Protein AF-A0A929Z3H1-F1 (afdb_monomer_lite)

Sequence (84 aa):
MKKLICALATGLLVSAGAFAQIANVKSAEKIANSEKPDFAEARRLIGEALQNEESKNDPYTWYVAGLIESKAHTAEFARLAVDQ

pLDDT: mean 84.88, std 17.86, range [45.5, 98.62]

Radius of gyration: 17.79 Å; chains: 1; bounding box: 45×26×56 Å

Structure (mmCIF, N/CA/C/O backbone):
data_AF-A0A929Z3H1-F1
#
_entry.id   AF-A0A929Z3H1-F1
#
loop_
_atom_site.group_PDB
_atom_site.id
_atom_site.type_symbol
_atom_site.label_atom_id
_atom_site.label_alt_id
_atom_site.label_comp_id
_atom_site.label_asym_id
_atom_site.label_entity_id
_atom_site.label_seq_id
_atom_site.pdbx_PDB_ins_code
_atom_site.Cartn_x
_atom_site.Cartn_y
_atom_site.Cartn_z
_atom_site.occupancy
_atom_site.B_iso_or_equiv
_atom_site.auth_seq_id
_atom_site.auth_comp_id
_atom_site.auth_asym_id
_atom_site.auth_atom_id
_atom_site.pdbx_PDB_model_num
ATOM 1 N N . MET A 1 1 ? -33.266 -14.984 29.556 1.00 52.62 1 MET A N 1
ATOM 2 C CA . MET A 1 1 ? -31.793 -14.918 29.725 1.00 52.62 1 MET A CA 1
ATOM 3 C C . MET A 1 1 ? -30.992 -15.413 28.516 1.00 52.62 1 MET A C 1
ATOM 5 O O . MET A 1 1 ? 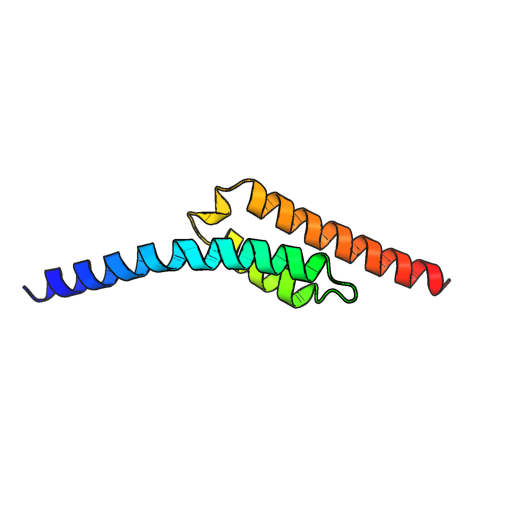-29.950 -14.838 28.249 1.00 52.62 1 MET A O 1
ATOM 9 N N . LYS A 1 2 ? -31.471 -16.387 27.720 1.00 45.50 2 LYS A N 1
ATOM 10 C CA . LYS A 1 2 ? -30.734 -16.883 26.534 1.00 45.50 2 LYS A CA 1
ATOM 11 C C . LYS A 1 2 ? -30.462 -15.807 25.456 1.00 45.50 2 LYS A C 1
ATOM 13 O O . LYS A 1 2 ? -29.405 -15.817 24.845 1.00 45.50 2 LYS A O 1
ATOM 18 N N . LYS A 1 3 ? -31.372 -14.833 25.288 1.00 51.34 3 LYS A N 1
ATOM 19 C CA . LYS A 1 3 ? -31.222 -13.732 24.311 1.00 51.34 3 LYS A CA 1
ATOM 20 C C . LYS A 1 3 ? -30.193 -12.661 24.711 1.00 51.34 3 LYS A C 1
ATOM 22 O O . LYS A 1 3 ? -29.614 -12.038 23.833 1.00 51.34 3 LYS A O 1
ATOM 27 N N . LEU A 1 4 ? -29.954 -12.466 26.014 1.00 56.22 4 LEU A N 1
ATOM 28 C CA . LEU A 1 4 ? -28.933 -11.526 26.504 1.00 56.22 4 LEU A CA 1
ATOM 29 C C . LEU A 1 4 ? -27.518 -12.073 26.287 1.00 56.22 4 LEU A C 1
ATOM 31 O O . LEU A 1 4 ? -26.616 -11.319 25.945 1.00 56.22 4 LEU A O 1
ATOM 35 N N . ILE A 1 5 ? -27.343 -13.387 26.439 1.00 57.34 5 ILE A N 1
ATOM 36 C CA . ILE A 1 5 ? -26.050 -14.056 26.246 1.00 57.34 5 ILE A CA 1
ATOM 37 C C . ILE A 1 5 ? -25.625 -13.980 24.772 1.00 57.34 5 ILE A C 1
ATOM 39 O O . ILE A 1 5 ? -24.469 -13.687 24.485 1.00 57.34 5 ILE A O 1
ATOM 43 N N . CYS A 1 6 ? -26.565 -14.157 23.836 1.00 55.53 6 CYS A N 1
ATOM 44 C CA . CYS A 1 6 ? -26.286 -13.984 22.408 1.00 55.53 6 CYS A CA 1
ATOM 45 C C . CYS A 1 6 ? -25.892 -12.540 22.061 1.00 55.53 6 CYS A C 1
ATOM 47 O O . CYS A 1 6 ? -24.939 -12.356 21.316 1.00 55.53 6 CYS A O 1
ATOM 49 N N . ALA A 1 7 ? -26.566 -11.535 22.635 1.00 57.62 7 ALA A N 1
ATOM 50 C CA . ALA A 1 7 ? -26.264 -10.125 22.375 1.00 57.62 7 ALA A CA 1
ATOM 51 C C . ALA A 1 7 ? -24.882 -9.694 22.913 1.00 57.62 7 ALA A C 1
ATOM 53 O O . ALA A 1 7 ? -24.159 -8.957 22.241 1.00 57.62 7 ALA A O 1
ATOM 54 N N . LEU A 1 8 ? -24.486 -10.196 24.089 1.00 56.19 8 LEU A N 1
ATOM 55 C CA . LEU A 1 8 ? -23.163 -9.953 24.680 1.00 56.19 8 LEU A CA 1
ATOM 56 C C . LEU A 1 8 ? -22.031 -10.646 23.902 1.00 56.19 8 LEU A C 1
ATOM 58 O O . LEU A 1 8 ? -20.967 -10.057 23.726 1.00 56.19 8 LEU A O 1
ATOM 62 N N . ALA A 1 9 ? -22.267 -11.852 23.376 1.00 53.62 9 ALA A N 1
ATOM 63 C CA . ALA A 1 9 ? -21.291 -12.556 22.540 1.00 53.62 9 ALA A CA 1
ATOM 64 C C . ALA A 1 9 ? -21.067 -11.863 21.182 1.00 53.62 9 ALA A C 1
ATOM 66 O O . ALA A 1 9 ? -19.935 -11.791 20.710 1.00 53.62 9 ALA A O 1
ATOM 67 N N . THR A 1 10 ? -22.113 -11.291 20.572 1.00 53.97 10 THR A N 1
ATOM 68 C CA . THR A 1 10 ? -21.978 -10.518 19.324 1.00 53.97 10 THR A CA 1
ATOM 69 C C . THR A 1 10 ? -21.295 -9.163 19.516 1.00 53.97 10 THR A C 1
ATOM 71 O O . THR A 1 10 ? -20.595 -8.720 18.614 1.00 53.97 10 THR A O 1
ATOM 74 N N . GLY A 1 11 ? -21.438 -8.516 20.679 1.00 52.72 11 GLY A N 1
ATOM 75 C CA . GLY A 1 11 ? -20.782 -7.230 20.957 1.00 52.72 11 GLY A CA 1
ATOM 76 C C . GLY A 1 11 ? -19.256 -7.324 21.088 1.00 52.72 11 GLY A C 1
ATOM 77 O O . GLY A 1 11 ? -18.548 -6.411 20.677 1.00 52.72 11 GLY A O 1
ATOM 78 N N . LEU A 1 12 ? -18.741 -8.449 21.597 1.00 50.00 12 LEU A N 1
ATOM 79 C CA . LEU A 1 12 ? -17.298 -8.703 21.744 1.00 50.00 12 LEU A CA 1
ATOM 80 C C . LEU A 1 12 ? -16.596 -9.041 20.417 1.00 50.00 12 LEU A C 1
ATOM 82 O O . LEU A 1 12 ? -15.390 -8.849 20.296 1.00 50.00 12 LEU A O 1
ATOM 86 N N . LEU A 1 13 ? -17.336 -9.518 19.412 1.00 50.66 13 LEU A N 1
ATOM 87 C CA . LEU A 1 13 ? -16.787 -9.813 18.083 1.00 50.66 13 LEU A CA 1
ATOM 88 C C . LEU A 1 13 ? -16.604 -8.551 17.228 1.00 50.66 13 LEU A C 1
ATOM 90 O O . LEU A 1 13 ? -15.731 -8.524 16.366 1.00 50.66 13 LEU A O 1
ATOM 94 N N . VAL A 1 14 ? -17.380 -7.493 17.487 1.00 53.00 14 VAL A N 1
ATOM 95 C CA . VAL A 1 14 ? -17.292 -6.232 16.731 1.00 53.00 14 VAL A CA 1
ATOM 96 C C . VAL A 1 14 ? -16.050 -5.421 17.122 1.00 53.00 14 VAL A C 1
ATOM 98 O O . VAL A 1 14 ? -15.454 -4.778 16.263 1.00 53.00 14 VAL A O 1
ATOM 101 N N . SER A 1 15 ? -15.594 -5.491 18.377 1.00 50.03 15 SER A N 1
ATOM 102 C CA . SER A 1 15 ? -14.421 -4.733 18.843 1.00 50.03 15 SER A CA 1
ATOM 103 C C . SER A 1 15 ? -13.071 -5.415 18.582 1.00 50.03 15 SER A C 1
ATOM 105 O O . SER A 1 15 ? -12.041 -4.748 18.608 1.00 50.03 15 SER A O 1
ATOM 107 N N . ALA A 1 16 ? -13.041 -6.722 18.296 1.00 51.38 16 ALA A N 1
ATOM 108 C CA . ALA A 1 16 ? -11.796 -7.438 17.995 1.00 51.38 16 ALA A CA 1
ATOM 109 C C . ALA A 1 16 ? -11.275 -7.191 16.562 1.00 51.38 16 ALA A C 1
ATOM 111 O O . ALA A 1 16 ? -10.087 -7.372 16.298 1.00 51.38 16 ALA A O 1
ATOM 112 N N . GLY A 1 17 ? -12.139 -6.755 15.636 1.00 54.44 17 GLY A N 1
ATOM 113 C CA . GLY A 1 17 ? -11.758 -6.448 14.250 1.00 54.44 17 GLY A CA 1
ATOM 114 C C . GLY A 1 17 ? -10.970 -5.142 14.087 1.00 54.44 17 GLY A C 1
ATOM 115 O O . GLY A 1 17 ? -10.245 -4.995 13.107 1.00 54.44 17 GLY A O 1
ATOM 116 N N . ALA A 1 18 ? -11.075 -4.238 15.063 1.00 55.88 18 ALA A N 1
ATOM 117 C CA . ALA A 1 18 ? -10.447 -2.917 15.105 1.00 55.88 18 ALA A CA 1
ATOM 118 C C . ALA A 1 18 ? -8.926 -2.953 14.870 1.00 55.88 18 ALA A C 1
ATOM 120 O O . ALA A 1 18 ? -8.383 -2.421 13.901 1.00 55.88 18 ALA A O 1
ATOM 121 N N . PHE A 1 19 ? -8.223 -3.685 15.734 1.00 62.34 19 PHE A N 1
ATOM 122 C CA . PHE A 1 19 ? -6.761 -3.741 15.736 1.00 62.34 19 PHE A CA 1
ATOM 123 C C . PHE A 1 19 ? -6.186 -4.582 14.592 1.00 62.34 19 PHE A C 1
ATOM 125 O O . PHE A 1 19 ? -5.064 -4.336 14.146 1.00 62.34 19 PHE A O 1
ATOM 132 N N . ALA A 1 20 ? -6.950 -5.560 14.100 1.00 76.38 20 ALA A N 1
ATOM 133 C CA . ALA A 1 20 ? -6.526 -6.424 13.006 1.00 76.38 20 ALA A CA 1
ATOM 134 C C . ALA A 1 20 ? -6.424 -5.649 11.685 1.00 76.38 20 ALA A C 1
ATOM 136 O O . ALA A 1 20 ? -5.462 -5.823 10.940 1.00 76.38 20 ALA A O 1
ATOM 137 N N . GLN A 1 21 ? -7.367 -4.744 11.411 1.00 85.12 21 GLN A N 1
ATOM 138 C CA . GLN A 1 21 ? -7.392 -4.045 10.126 1.00 85.12 21 GLN A CA 1
ATOM 139 C C . GLN A 1 21 ? -6.348 -2.931 10.041 1.00 85.12 21 GLN A C 1
ATOM 141 O O . GLN A 1 21 ? -5.689 -2.799 9.014 1.00 85.12 21 GLN A O 1
ATOM 146 N N . ILE A 1 22 ? -6.063 -2.224 11.139 1.00 87.56 22 ILE A N 1
ATOM 147 C CA . ILE A 1 22 ? -4.920 -1.294 11.198 1.00 87.56 22 ILE A CA 1
ATOM 148 C C . ILE A 1 22 ? -3.586 -2.032 10.968 1.00 87.56 22 ILE A C 1
ATOM 150 O O . ILE A 1 22 ? -2.679 -1.506 10.315 1.00 87.56 22 ILE A O 1
ATOM 154 N N . ALA A 1 23 ? -3.450 -3.268 11.461 1.00 91.56 23 ALA A N 1
ATOM 155 C CA . ALA A 1 23 ? -2.280 -4.102 11.182 1.00 91.56 23 ALA A CA 1
ATOM 156 C C . ALA A 1 23 ? -2.215 -4.542 9.708 1.00 91.56 23 ALA A C 1
ATOM 158 O O . ALA A 1 23 ? -1.121 -4.575 9.137 1.00 91.56 23 ALA A O 1
ATOM 159 N N . ASN A 1 24 ? -3.363 -4.806 9.076 1.00 94.69 24 ASN A N 1
ATOM 160 C CA . ASN A 1 24 ? -3.448 -5.093 7.645 1.00 94.69 24 ASN A CA 1
ATOM 161 C C . ASN A 1 24 ? -3.012 -3.892 6.795 1.00 94.69 24 ASN A C 1
ATOM 163 O O . ASN A 1 24 ? -2.235 -4.089 5.865 1.00 94.69 24 ASN A O 1
ATOM 167 N N . VAL A 1 25 ? -3.399 -2.656 7.149 1.00 97.12 25 VAL A N 1
ATOM 168 C CA . VAL A 1 25 ? -2.939 -1.432 6.455 1.00 97.12 25 VAL A CA 1
ATOM 169 C C . VAL A 1 25 ? -1.412 -1.334 6.469 1.00 97.12 25 VAL A C 1
ATOM 171 O O . VAL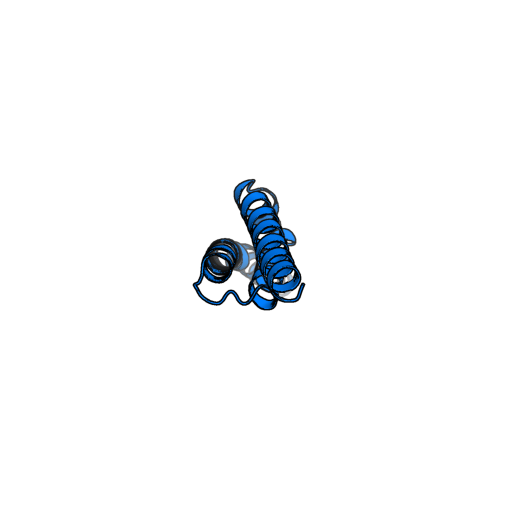 A 1 25 ? -0.781 -1.205 5.420 1.00 97.12 25 VAL A O 1
ATOM 174 N N . LYS A 1 26 ? -0.795 -1.471 7.647 1.00 97.19 26 LYS A N 1
ATOM 175 C CA . LYS A 1 26 ? 0.671 -1.408 7.791 1.00 97.19 26 LYS A CA 1
ATOM 176 C C . LYS A 1 26 ? 1.377 -2.563 7.080 1.00 97.19 26 LYS A C 1
ATOM 178 O O . LYS A 1 26 ? 2.450 -2.385 6.507 1.00 97.19 26 LYS A O 1
ATOM 183 N N . SER A 1 27 ? 0.785 -3.754 7.109 1.00 97.62 27 SER A N 1
ATOM 184 C CA . SER A 1 27 ? 1.326 -4.924 6.413 1.00 97.62 27 SER A CA 1
ATOM 185 C C . SER A 1 27 ? 1.274 -4.738 4.897 1.00 97.62 27 SER A C 1
ATOM 187 O O . SER A 1 27 ? 2.271 -4.996 4.226 1.00 97.62 27 SER A O 1
ATOM 189 N N . ALA A 1 28 ? 0.166 -4.215 4.369 1.00 98.19 28 ALA A N 1
ATOM 190 C CA . ALA A 1 28 ? 0.009 -3.908 2.953 1.00 98.19 28 ALA A CA 1
ATOM 191 C C . ALA A 1 28 ? 1.036 -2.86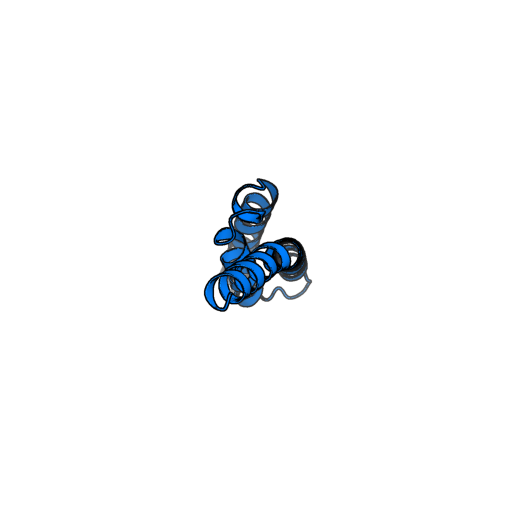6 2.481 1.00 98.19 28 ALA A C 1
ATOM 193 O O . ALA A 1 28 ? 1.710 -3.077 1.471 1.00 98.19 28 ALA A O 1
ATOM 194 N N . GLU A 1 29 ? 1.235 -1.789 3.250 1.00 98.50 29 GLU A N 1
ATOM 195 C CA . GLU A 1 29 ? 2.273 -0.788 2.976 1.00 98.50 29 GLU A CA 1
ATOM 196 C C . GLU A 1 29 ? 3.678 -1.409 2.969 1.00 98.50 29 GLU A C 1
ATOM 198 O O . GLU A 1 29 ? 4.477 -1.152 2.063 1.00 98.50 29 GLU A O 1
ATOM 203 N N . LYS A 1 30 ? 3.994 -2.248 3.962 1.00 98.44 30 LYS A N 1
ATOM 204 C CA . LYS A 1 30 ? 5.298 -2.914 4.058 1.00 98.44 30 LYS A CA 1
ATOM 205 C C . LYS A 1 30 ? 5.559 -3.826 2.860 1.00 98.44 30 LYS A C 1
ATOM 207 O O . LYS A 1 30 ? 6.662 -3.804 2.318 1.00 98.44 30 LYS A O 1
ATOM 212 N N . ILE A 1 31 ? 4.567 -4.612 2.441 1.00 98.31 31 ILE A N 1
ATOM 213 C CA . ILE A 1 31 ? 4.678 -5.496 1.272 1.00 98.31 31 ILE A CA 1
ATOM 214 C C . ILE A 1 31 ? 4.920 -4.663 0.011 1.00 98.31 31 ILE A C 1
ATOM 216 O O . ILE A 1 31 ? 5.853 -4.953 -0.740 1.00 98.31 31 ILE A O 1
ATOM 220 N N . ALA A 1 32 ? 4.154 -3.585 -0.178 1.00 97.94 32 ALA A N 1
ATOM 221 C CA . ALA A 1 32 ? 4.305 -2.685 -1.319 1.00 97.94 32 ALA A CA 1
ATOM 222 C C . ALA A 1 32 ? 5.684 -2.005 -1.375 1.00 97.94 32 ALA A C 1
ATOM 224 O O . ALA A 1 32 ? 6.189 -1.721 -2.458 1.00 97.94 32 ALA A O 1
ATOM 225 N N . ASN A 1 33 ? 6.308 -1.744 -0.223 1.00 97.88 33 ASN A N 1
ATOM 226 C CA . ASN A 1 33 ? 7.641 -1.143 -0.123 1.00 97.88 33 ASN A CA 1
ATOM 227 C C . ASN A 1 33 ? 8.802 -2.152 -0.109 1.00 97.88 33 ASN A C 1
ATOM 229 O O . ASN A 1 33 ? 9.953 -1.734 -0.003 1.00 97.88 33 ASN A O 1
ATOM 233 N N . SER A 1 34 ? 8.533 -3.455 -0.190 1.00 97.44 34 SER A N 1
ATOM 234 C CA . SER A 1 34 ? 9.593 -4.467 -0.193 1.00 97.44 34 SER A CA 1
ATOM 235 C C . SER A 1 34 ? 10.395 -4.470 -1.503 1.00 97.44 34 SER A C 1
ATOM 237 O O . SER A 1 34 ? 9.966 -3.928 -2.517 1.00 97.44 34 SER A O 1
ATOM 239 N N . GLU A 1 35 ? 11.575 -5.096 -1.497 1.00 94.88 35 GLU A N 1
ATOM 240 C CA . GLU A 1 35 ? 12.425 -5.198 -2.696 1.00 94.88 35 GLU A CA 1
ATOM 241 C C . GLU A 1 35 ? 11.769 -5.999 -3.830 1.00 94.88 35 GLU A C 1
ATOM 243 O O . GLU A 1 35 ? 12.021 -5.748 -5.007 1.00 94.88 35 GLU A O 1
ATOM 248 N N . LYS A 1 36 ? 10.919 -6.969 -3.475 1.00 94.81 36 LYS A N 1
ATOM 249 C CA . LYS A 1 36 ? 10.124 -7.779 -4.404 1.00 94.81 36 LYS A CA 1
ATOM 250 C C . LYS A 1 36 ? 8.667 -7.770 -3.938 1.00 94.81 36 LYS A C 1
ATOM 252 O O . LYS A 1 36 ? 8.252 -8.711 -3.261 1.00 94.81 36 LYS A O 1
ATOM 257 N N . PRO A 1 37 ? 7.912 -6.705 -4.252 1.00 96.31 37 PRO A N 1
ATOM 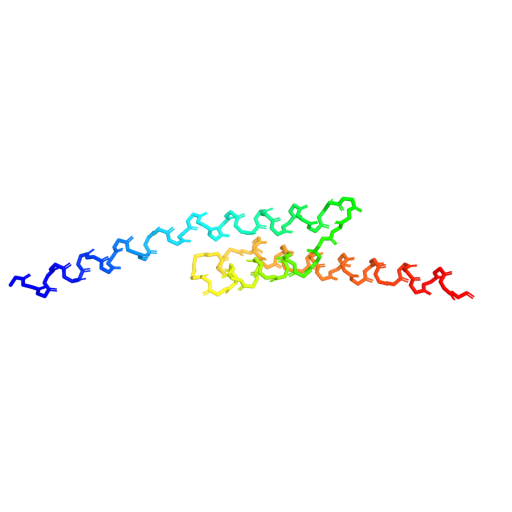258 C CA . PRO A 1 37 ? 6.551 -6.553 -3.763 1.00 96.31 37 PRO A CA 1
ATOM 259 C C . PRO A 1 37 ? 5.620 -7.647 -4.276 1.00 96.31 37 PRO A C 1
ATOM 261 O O . PRO A 1 37 ? 5.525 -7.878 -5.481 1.00 96.31 37 PRO A O 1
ATOM 264 N N . ASP A 1 38 ? 4.861 -8.251 -3.363 1.00 98.06 38 ASP A N 1
ATOM 265 C CA . ASP A 1 38 ? 3.662 -9.012 -3.707 1.00 98.06 38 ASP A CA 1
ATOM 266 C C . ASP A 1 38 ? 2.456 -8.065 -3.712 1.00 98.06 38 ASP A C 1
ATOM 268 O O . ASP A 1 38 ? 1.746 -7.884 -2.718 1.00 98.06 38 ASP A O 1
ATOM 272 N N . PHE A 1 39 ? 2.244 -7.398 -4.847 1.00 98.06 39 PHE A N 1
ATOM 273 C CA . PHE A 1 39 ? 1.137 -6.453 -4.980 1.00 98.06 39 PHE A CA 1
ATOM 274 C C . PHE A 1 39 ? -0.240 -7.126 -4.897 1.00 98.06 39 PHE A C 1
ATOM 276 O O . PHE A 1 39 ? -1.214 -6.445 -4.582 1.00 98.06 39 PHE A O 1
ATOM 283 N N . ALA A 1 40 ? -0.354 -8.433 -5.157 1.00 98.25 40 ALA A N 1
ATOM 284 C CA . ALA A 1 40 ? -1.626 -9.139 -5.028 1.00 98.25 40 ALA A CA 1
ATOM 285 C C . ALA A 1 40 ? -2.017 -9.278 -3.552 1.00 98.25 40 ALA A C 1
ATOM 287 O O . ALA A 1 40 ? -3.140 -8.937 -3.176 1.00 98.25 40 ALA A O 1
ATOM 288 N N . GLU A 1 41 ? -1.070 -9.681 -2.705 1.00 97.88 41 GLU A N 1
ATOM 289 C CA . GLU A 1 41 ? -1.305 -9.779 -1.265 1.00 97.88 41 GLU A CA 1
ATOM 290 C C . GLU A 1 41 ? -1.505 -8.400 -0.621 1.00 97.88 41 GLU A C 1
ATOM 292 O O . GLU A 1 41 ? -2.413 -8.221 0.195 1.00 97.88 41 GLU A O 1
ATOM 297 N N . ALA A 1 42 ? -0.736 -7.385 -1.038 1.00 98.31 42 ALA A N 1
ATOM 298 C CA . ALA A 1 42 ? -0.944 -6.014 -0.569 1.00 98.31 42 ALA A CA 1
ATOM 299 C C . ALA A 1 42 ? -2.361 -5.499 -0.898 1.00 98.31 42 ALA A C 1
ATOM 301 O O . ALA A 1 42 ? -3.017 -4.916 -0.032 1.00 98.31 42 ALA A O 1
ATOM 302 N N . ARG A 1 43 ? -2.866 -5.767 -2.114 1.00 98.44 43 ARG A N 1
ATOM 303 C CA . ARG A 1 43 ? -4.243 -5.430 -2.525 1.00 98.44 43 ARG A CA 1
ATOM 304 C C . ARG A 1 43 ? -5.297 -6.176 -1.714 1.00 98.44 43 ARG A C 1
ATOM 306 O O . ARG A 1 43 ? -6.306 -5.578 -1.345 1.00 98.44 43 ARG A O 1
ATOM 313 N N . ARG A 1 44 ? -5.074 -7.460 -1.413 1.00 98.12 44 ARG A N 1
ATOM 314 C CA . ARG A 1 44 ? -5.993 -8.249 -0.581 1.00 98.12 44 ARG A CA 1
ATOM 315 C C . ARG A 1 44 ? -6.128 -7.634 0.813 1.00 98.12 44 ARG A C 1
ATOM 317 O O . ARG A 1 44 ? -7.240 -7.344 1.246 1.00 98.12 44 ARG A O 1
ATOM 324 N N . LEU A 1 45 ? -5.000 -7.376 1.477 1.00 97.19 45 LEU A N 1
ATOM 325 C CA . LEU A 1 45 ? -4.964 -6.822 2.833 1.00 97.19 45 LEU A CA 1
ATOM 326 C C . LEU A 1 45 ? -5.577 -5.419 2.911 1.00 97.19 45 LEU A C 1
ATOM 328 O O . LEU A 1 45 ? -6.380 -5.152 3.806 1.00 97.19 45 LEU A O 1
ATOM 332 N N . ILE A 1 46 ? -5.235 -4.524 1.976 1.00 97.81 46 ILE A N 1
ATOM 333 C CA . ILE A 1 46 ? -5.809 -3.172 1.978 1.00 97.81 46 ILE A CA 1
ATOM 334 C C . ILE A 1 46 ? -7.298 -3.188 1.610 1.00 97.81 46 ILE A C 1
ATOM 336 O O . ILE A 1 46 ? -8.068 -2.401 2.151 1.00 97.81 46 ILE A O 1
ATOM 340 N N . GLY A 1 47 ? -7.727 -4.117 0.749 1.00 96.38 47 GLY A N 1
ATOM 341 C CA . GLY A 1 47 ? -9.132 -4.312 0.402 1.00 96.38 47 GLY A CA 1
ATOM 342 C C . GLY A 1 47 ? -9.982 -4.734 1.602 1.00 96.38 47 GLY A C 1
ATOM 343 O O . GLY A 1 47 ? -11.076 -4.206 1.788 1.00 96.38 47 GLY A O 1
ATOM 344 N N . GLU A 1 48 ? -9.465 -5.626 2.451 1.00 94.06 48 GLU A N 1
ATOM 345 C CA . GLU A 1 48 ? -10.114 -6.003 3.716 1.00 94.06 48 GLU A CA 1
ATOM 346 C C . GLU A 1 48 ? -10.202 -4.814 4.683 1.00 94.06 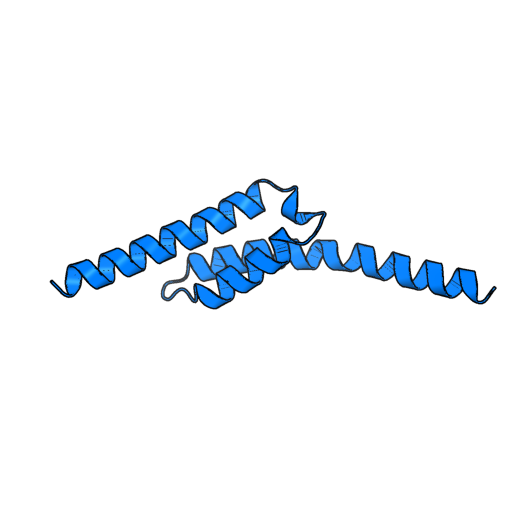48 GLU A C 1
ATOM 348 O O . GLU A 1 48 ? -11.262 -4.564 5.264 1.00 94.06 48 GLU A O 1
ATOM 353 N N . ALA A 1 49 ? -9.131 -4.021 4.795 1.00 95.06 49 ALA A N 1
ATOM 354 C CA . ALA A 1 49 ? -9.117 -2.830 5.641 1.00 95.06 49 ALA A CA 1
ATOM 355 C C . ALA A 1 49 ? -10.090 -1.739 5.149 1.00 95.06 49 ALA A C 1
ATOM 357 O O . ALA A 1 49 ? -10.722 -1.057 5.954 1.00 95.06 49 ALA A O 1
ATOM 358 N N . LEU A 1 50 ? -10.281 -1.587 3.840 1.00 95.19 50 LEU A N 1
ATOM 359 C CA . LEU A 1 50 ? -11.225 -0.615 3.275 1.00 95.19 50 LEU A CA 1
ATOM 360 C C . LEU A 1 50 ? -12.702 -0.991 3.488 1.00 95.19 50 LEU A C 1
ATOM 362 O O . LEU A 1 50 ? -13.572 -0.126 3.391 1.00 95.19 50 LEU A O 1
ATOM 366 N N . GLN A 1 51 ? -13.004 -2.255 3.793 1.00 92.25 51 GLN A N 1
ATOM 367 C CA . GLN A 1 51 ? -14.368 -2.707 4.103 1.00 92.25 51 GLN A CA 1
ATOM 368 C C . GLN A 1 51 ? -14.721 -2.581 5.591 1.00 92.25 51 GLN A C 1
ATOM 370 O O . GLN A 1 51 ? -15.888 -2.699 5.964 1.00 92.25 51 GLN A O 1
ATOM 375 N N . ASN A 1 52 ? -13.735 -2.339 6.452 1.00 89.31 52 ASN A N 1
ATOM 376 C CA . ASN A 1 52 ? -13.938 -2.215 7.887 1.00 89.31 52 ASN A CA 1
ATOM 377 C C . ASN A 1 52 ? -14.272 -0.767 8.287 1.00 89.31 52 ASN A C 1
ATOM 379 O O . ASN A 1 52 ? -13.591 0.167 7.876 1.00 89.31 52 ASN A O 1
ATOM 383 N N . GLU A 1 53 ? -15.312 -0.583 9.111 1.00 86.75 53 GLU A N 1
ATOM 384 C CA . GLU A 1 53 ? -15.815 0.736 9.539 1.00 86.75 53 GLU A CA 1
ATOM 385 C C . GLU A 1 53 ? -14.766 1.623 10.225 1.00 86.75 53 GLU A C 1
ATOM 387 O O . GLU A 1 53 ? -14.849 2.844 10.138 1.00 86.75 53 GLU A O 1
ATOM 392 N N . GLU A 1 54 ? -13.778 1.045 10.901 1.00 82.31 54 GLU A N 1
ATOM 393 C CA . GLU A 1 54 ? -12.755 1.808 11.612 1.00 82.31 54 GLU A CA 1
ATOM 394 C C . GLU A 1 54 ? -11.641 2.258 10.669 1.00 82.31 54 GLU A C 1
ATOM 396 O O . GLU A 1 54 ? -11.360 3.452 10.568 1.00 82.31 54 GLU A O 1
ATOM 401 N N . SER A 1 55 ? -11.052 1.331 9.912 1.00 90.62 55 SER A N 1
ATOM 402 C CA . SER A 1 55 ? -9.943 1.661 9.013 1.00 90.62 55 SER A CA 1
ATOM 403 C C . SER A 1 55 ? -10.385 2.404 7.755 1.00 90.62 55 SER A C 1
ATOM 405 O O . SER A 1 55 ? -9.621 3.225 7.255 1.00 90.62 55 SER A O 1
ATOM 407 N N . LYS A 1 56 ? -11.608 2.207 7.243 1.00 91.06 56 LYS A N 1
ATOM 408 C CA . LYS A 1 56 ? -12.077 2.931 6.043 1.00 91.06 56 LYS A CA 1
ATOM 409 C C . LYS A 1 56 ? -12.222 4.442 6.261 1.00 91.06 56 LYS A C 1
ATOM 411 O O . LYS A 1 56 ? -12.185 5.202 5.295 1.00 91.06 56 LYS A O 1
ATOM 416 N N . ASN A 1 57 ? -12.428 4.855 7.513 1.00 91.25 57 ASN A N 1
ATOM 417 C CA . ASN A 1 57 ? -12.575 6.255 7.906 1.00 91.25 57 ASN A CA 1
ATOM 418 C C . ASN A 1 57 ? -11.220 6.916 8.215 1.00 91.25 57 ASN A C 1
ATOM 420 O O . ASN A 1 57 ? -11.168 8.131 8.396 1.00 91.25 57 ASN A O 1
ATOM 424 N N . ASP A 1 58 ? -10.131 6.141 8.246 1.00 93.12 58 ASP A N 1
ATOM 425 C CA . ASP A 1 58 ? -8.769 6.653 8.354 1.00 93.12 58 ASP A CA 1
ATOM 426 C C . ASP A 1 58 ? -8.238 7.041 6.954 1.00 93.12 58 ASP A C 1
ATOM 428 O O . ASP A 1 58 ? -8.121 6.177 6.074 1.00 93.12 58 ASP A O 1
ATOM 432 N N . PRO A 1 59 ? -7.876 8.318 6.715 1.00 95.88 59 PRO A N 1
ATOM 433 C CA . PRO A 1 59 ? -7.261 8.751 5.460 1.00 95.88 59 PRO A CA 1
ATOM 434 C C . PRO A 1 59 ? -5.988 7.978 5.099 1.00 95.88 59 PRO A C 1
ATOM 436 O O . PRO A 1 59 ? -5.677 7.818 3.916 1.00 95.88 59 PRO A O 1
ATOM 439 N N . TYR A 1 60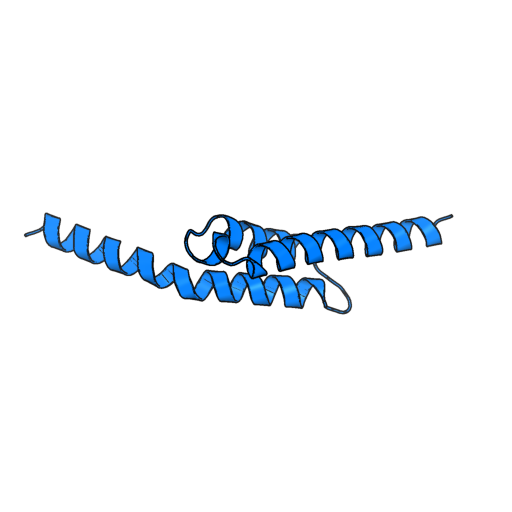 ? -5.251 7.483 6.095 1.00 96.69 60 TYR A N 1
ATOM 440 C CA . TYR A 1 60 ? -4.027 6.725 5.869 1.00 96.69 60 TYR A CA 1
ATOM 441 C C . TYR A 1 60 ? -4.290 5.398 5.140 1.00 96.69 60 TYR A C 1
ATOM 443 O O . TYR A 1 60 ? -3.509 5.013 4.271 1.00 96.69 60 TYR A O 1
ATOM 451 N N . THR A 1 61 ? -5.427 4.743 5.388 1.00 97.31 61 THR A N 1
ATOM 452 C CA . THR A 1 61 ? -5.838 3.526 4.664 1.00 97.31 61 THR A CA 1
ATOM 453 C C . THR A 1 61 ? -5.965 3.788 3.161 1.00 97.31 61 THR A C 1
ATOM 455 O O . THR A 1 61 ? -5.457 3.026 2.338 1.00 97.31 61 THR A O 1
ATOM 458 N N . TRP A 1 62 ? -6.583 4.907 2.781 1.00 97.94 62 TRP A N 1
ATOM 459 C CA . TRP A 1 62 ? -6.723 5.297 1.376 1.00 97.94 62 TRP A CA 1
ATOM 460 C C . TRP A 1 62 ? -5.398 5.731 0.750 1.00 97.94 62 TRP A C 1
ATOM 462 O O . TRP A 1 62 ? -5.138 5.421 -0.413 1.00 97.94 62 TRP A O 1
ATOM 472 N N . TYR A 1 63 ? -4.534 6.394 1.523 1.00 98.31 63 TYR A N 1
ATOM 473 C CA . TYR A 1 63 ? -3.169 6.696 1.094 1.00 98.31 63 TYR A CA 1
ATOM 474 C C . TYR A 1 63 ? -2.399 5.417 0.744 1.00 98.31 63 TYR A C 1
ATOM 476 O O . TYR A 1 63 ? -1.823 5.330 -0.341 1.00 98.31 63 TYR A O 1
ATOM 484 N N . VAL A 1 64 ? -2.436 4.404 1.616 1.00 98.50 64 VAL A N 1
ATOM 485 C CA . VAL A 1 64 ? -1.759 3.122 1.375 1.00 98.50 64 VAL A CA 1
ATOM 486 C C . VAL A 1 64 ? -2.345 2.408 0.154 1.00 98.50 64 VAL A C 1
ATOM 488 O O . VAL A 1 64 ? -1.584 1.884 -0.658 1.00 98.50 64 VAL A O 1
ATOM 491 N N . ALA A 1 65 ? -3.666 2.444 -0.044 1.00 98.44 65 ALA A N 1
ATOM 492 C CA . ALA A 1 65 ? -4.297 1.897 -1.248 1.00 98.44 65 ALA A CA 1
ATOM 493 C C . ALA A 1 65 ? -3.769 2.564 -2.533 1.00 98.44 65 ALA A C 1
ATOM 495 O O . ALA A 1 65 ? -3.362 1.877 -3.469 1.00 98.44 65 ALA A O 1
ATOM 496 N N . GLY A 1 66 ? -3.694 3.899 -2.559 1.00 98.31 66 GLY A N 1
ATOM 497 C CA . GLY A 1 66 ? -3.127 4.636 -3.693 1.00 98.31 66 GLY A CA 1
ATOM 498 C C . GLY A 1 66 ? -1.632 4.366 -3.905 1.00 98.31 66 GLY A C 1
ATOM 499 O O . GLY A 1 66 ? -1.177 4.240 -5.043 1.00 98.31 66 GLY A O 1
ATOM 500 N N . LEU A 1 67 ? -0.865 4.228 -2.819 1.00 98.50 67 LEU A N 1
ATOM 501 C CA . LEU A 1 67 ? 0.558 3.891 -2.865 1.00 98.50 67 LEU A CA 1
ATOM 502 C C . LEU A 1 67 ? 0.801 2.530 -3.531 1.00 98.50 67 LEU A C 1
ATOM 504 O O . LEU A 1 67 ? 1.714 2.413 -4.351 1.00 98.50 67 LEU A O 1
ATOM 508 N N . ILE A 1 68 ? -0.007 1.520 -3.192 1.00 98.62 68 ILE A N 1
ATOM 509 C CA . ILE A 1 68 ? 0.076 0.169 -3.769 1.00 98.62 68 ILE A CA 1
ATOM 510 C C . ILE A 1 68 ? -0.093 0.230 -5.287 1.00 98.62 68 ILE A C 1
ATOM 512 O O . ILE A 1 68 ? 0.764 -0.275 -6.013 1.00 98.62 68 ILE A O 1
ATOM 516 N N . GLU A 1 69 ? -1.142 0.896 -5.774 1.00 98.31 69 GLU A N 1
ATOM 517 C CA . GLU A 1 69 ? -1.408 0.987 -7.215 1.00 98.31 69 GLU A CA 1
ATOM 518 C C . GLU A 1 69 ? -0.346 1.800 -7.957 1.00 98.31 69 GLU A C 1
ATOM 520 O O . GLU A 1 69 ? 0.122 1.389 -9.019 1.00 98.31 69 GLU A O 1
ATOM 525 N N . SER A 1 70 ? 0.106 2.911 -7.372 1.00 98.12 70 SER A N 1
ATOM 526 C CA . SER A 1 70 ? 1.180 3.731 -7.942 1.00 98.12 70 SER A CA 1
ATOM 527 C C . SER A 1 70 ? 2.474 2.929 -8.132 1.00 98.12 70 SER A C 1
ATOM 529 O O . SER A 1 70 ? 3.108 2.975 -9.193 1.00 98.12 70 SER A O 1
ATOM 531 N N . LYS A 1 71 ? 2.853 2.127 -7.130 1.00 97.69 71 LYS A N 1
ATOM 532 C CA . LYS A 1 71 ? 4.043 1.271 -7.201 1.00 97.69 71 LYS A CA 1
ATOM 533 C C . LYS A 1 71 ? 3.880 0.116 -8.176 1.00 97.69 71 LYS A C 1
ATOM 535 O O . LYS A 1 71 ? 4.814 -0.148 -8.930 1.00 97.69 71 LYS A O 1
ATOM 540 N N . ALA A 1 72 ? 2.721 -0.538 -8.186 1.00 97.06 72 ALA A N 1
ATOM 541 C CA . ALA A 1 72 ? 2.438 -1.617 -9.123 1.00 97.06 72 ALA A CA 1
ATOM 542 C C . ALA A 1 72 ? 2.534 -1.122 -10.573 1.00 97.06 72 ALA A C 1
ATOM 544 O O . ALA A 1 72 ? 3.255 -1.714 -11.374 1.00 97.06 72 ALA A O 1
ATOM 545 N N . HIS A 1 73 ? 1.904 0.017 -10.875 1.00 96.44 73 HIS A N 1
ATOM 546 C CA . HIS A 1 73 ? 1.981 0.649 -12.190 1.00 96.44 73 HIS A CA 1
ATOM 547 C C . HIS A 1 73 ? 3.418 1.034 -12.561 1.00 96.44 73 HIS A C 1
ATOM 549 O O . HIS A 1 73 ? 3.867 0.761 -13.669 1.00 96.44 73 HIS A O 1
ATOM 555 N N . THR A 1 74 ? 4.171 1.636 -11.636 1.00 95.50 74 THR A N 1
ATOM 556 C CA . THR A 1 74 ? 5.571 2.018 -11.888 1.00 95.50 74 THR A CA 1
ATOM 557 C C . THR A 1 74 ? 6.450 0.798 -12.175 1.00 95.50 74 THR A C 1
ATOM 559 O O . THR A 1 74 ? 7.265 0.833 -13.095 1.00 95.50 74 THR A O 1
ATOM 562 N N . ALA A 1 75 ? 6.277 -0.290 -11.418 1.00 93.38 75 ALA A N 1
ATOM 563 C CA . ALA A 1 75 ? 7.016 -1.532 -11.621 1.00 93.38 75 ALA A CA 1
ATOM 564 C C . ALA A 1 75 ? 6.670 -2.191 -12.966 1.00 93.38 75 ALA A C 1
ATOM 566 O O . ALA A 1 75 ? 7.564 -2.641 -13.683 1.00 93.38 75 ALA A O 1
ATOM 567 N N . GLU A 1 76 ? 5.388 -2.212 -13.335 1.00 92.62 76 GLU A N 1
ATOM 568 C CA . GLU A 1 76 ? 4.932 -2.726 -14.627 1.00 92.62 76 GLU A CA 1
ATOM 569 C C . GLU A 1 76 ? 5.452 -1.883 -15.794 1.00 92.62 76 GLU A C 1
ATOM 571 O O . GLU A 1 76 ? 5.988 -2.432 -16.755 1.00 92.62 76 GLU A O 1
ATOM 576 N N . PHE A 1 77 ? 5.362 -0.557 -15.692 1.00 93.81 77 PHE A N 1
ATOM 577 C CA . PHE A 1 77 ? 5.885 0.358 -16.700 1.00 93.81 77 PHE A CA 1
ATOM 578 C C . PHE A 1 77 ? 7.393 0.177 -16.900 1.00 93.81 77 PHE A C 1
ATOM 580 O O . PHE A 1 77 ? 7.850 0.056 -18.033 1.00 93.81 77 PHE A O 1
ATOM 587 N N . ALA A 1 78 ? 8.166 0.096 -15.812 1.00 91.25 78 ALA A N 1
ATOM 588 C CA . ALA A 1 78 ? 9.602 -0.158 -15.884 1.00 91.25 78 ALA A CA 1
ATOM 589 C C . ALA A 1 78 ? 9.910 -1.497 -16.573 1.00 91.25 78 ALA A C 1
ATOM 591 O O . ALA A 1 78 ? 10.811 -1.564 -17.405 1.00 91.25 78 ALA A O 1
ATOM 592 N N . ARG A 1 79 ? 9.133 -2.548 -16.276 1.00 90.44 79 ARG A N 1
ATOM 593 C CA . ARG A 1 79 ? 9.260 -3.856 -16.933 1.00 90.44 79 ARG A CA 1
ATOM 594 C C . ARG A 1 79 ? 8.997 -3.756 -18.438 1.00 90.44 79 ARG A C 1
ATOM 596 O O . ARG A 1 79 ? 9.779 -4.270 -19.224 1.00 90.44 79 ARG A O 1
ATOM 603 N N . LEU A 1 80 ? 7.921 -3.077 -18.831 1.00 92.62 80 LEU A N 1
ATOM 604 C CA . LEU A 1 80 ? 7.562 -2.882 -20.237 1.00 92.62 80 LEU A CA 1
ATOM 605 C C . LEU A 1 80 ? 8.594 -2.041 -20.995 1.00 92.62 80 LEU A C 1
ATOM 607 O O . LEU A 1 80 ? 8.858 -2.327 -22.154 1.00 92.62 80 LEU A O 1
ATOM 611 N N . ALA A 1 81 ? 9.181 -1.030 -20.352 1.00 91.12 81 ALA A N 1
ATOM 612 C CA . ALA A 1 81 ? 10.193 -0.169 -20.960 1.00 91.12 81 ALA A CA 1
ATOM 613 C C . ALA A 1 81 ? 11.532 -0.885 -21.207 1.00 91.12 81 ALA A C 1
ATOM 615 O O . ALA A 1 81 ? 12.250 -0.505 -22.123 1.00 91.12 81 ALA A O 1
ATOM 616 N N . VAL A 1 82 ? 11.875 -1.899 -20.403 1.00 85.44 82 VAL A N 1
ATOM 617 C CA . VAL A 1 82 ? 13.074 -2.735 -20.617 1.00 85.44 82 VAL A CA 1
ATOM 618 C C . VAL A 1 82 ? 12.870 -3.755 -21.744 1.00 85.44 82 VAL A C 1
ATOM 620 O O . VAL A 1 82 ? 13.840 -4.150 -22.383 1.00 85.44 82 VAL A O 1
ATOM 623 N N . ASP A 1 83 ? 11.627 -4.170 -22.000 1.00 76.56 83 ASP A N 1
ATOM 624 C CA . ASP A 1 83 ? 11.284 -5.115 -23.071 1.00 76.56 83 ASP A CA 1
ATOM 625 C C . ASP A 1 83 ? 11.226 -4.462 -24.479 1.00 76.56 83 ASP A C 1
ATOM 627 O O . ASP A 1 83 ? 10.985 -5.176 -25.456 1.00 76.56 83 ASP A O 1
ATOM 631 N N . GLN A 1 84 ? 11.412 -3.136 -24.602 1.00 61.59 84 GLN A N 1
ATOM 632 C CA . GLN A 1 84 ? 11.427 -2.393 -25.881 1.00 61.59 84 GLN A CA 1
ATOM 633 C C . GLN A 1 84 ? 12.841 -2.159 -26.414 1.00 61.59 84 GLN A C 1
ATOM 635 O O . GLN A 1 84 ? 12.997 -2.223 -27.655 1.00 61.59 84 GLN A O 1
#

Foldseek 3Di:
DVVVVVVVVVVVVLVVVQVVLVVLLVVLLVLLPDPNHPLVSSLVSLVVSCPRPNSVPDVSSVVSVVSSVVSVVVVVVVVVVVVD

Secondary structure (DSSP, 8-state):
-HHHHHHHHHHHHHHHHHHHHHHHHHHHHHHHTSSS--HHHHHHHHHHHHHSTTGGG-HHHHHHHHHHHHHHHHHHHHHHHHT-